Protein AF-A0A834INV8-F1 (afdb_monomer)

Secondary structure (DSSP, 8-state):
-EE--TTHHHHHHS-----HHHHHHHHHHHHHTTTS--S--SS---EEE---GGGS-SS-EEEEEEPPTTEEE-TTS-EEE--GGGS--S--EEEEEETTS-EEEEESSSPPP--TT--------PPPPPPGGG-

InterPro domains:
  IPR036322 WD40-repeat-containing domain superfamily [SSF50978] (55-111)

Sequence (135 aa):
VIWDIRNKLQKVEEKEVLTTAQQKYRNYMYSLMRWMKNIHDISIVRPTAISDLRYSHKEAITGITWMDPFYEFSKVGSITKVDEESGDKYSMQLITSSVDGSICIWDMKKKPVIDPGGYRPKRLKRLKKRPSALE

Organism: Rhynchophorus ferrugineus (NCBI:txid354439)

Nearest PDB structures (foldseek):
  4kl6-assembly2_C  TM=3.590E-01  e=9.114E+00  Nostoc punctiforme PCC 73102
  4qfq-assembly1_A  TM=2.991E-01  e=7.095E+00  Nostoc punctiforme PCC 73102
  8h2i-assembly1_bQ  TM=2.017E-01  e=5.523E+00  Paramecium bursaria Chlorella virus 1

pLDDT: mean 76.44, std 13.13, range [42.75, 95.75]

Structure (mmCIF, N/CA/C/O backbone):
data_AF-A0A834INV8-F1
#
_entry.id   AF-A0A834INV8-F1
#
loop_
_atom_site.group_PDB
_atom_site.id
_atom_site.type_symbol
_atom_site.label_atom_id
_atom_site.label_alt_id
_atom_site.label_comp_id
_atom_site.label_asym_id
_atom_site.label_entity_id
_atom_site.label_seq_id
_atom_site.pdbx_PDB_ins_code
_atom_site.Cartn_x
_atom_site.Cartn_y
_atom_site.Cartn_z
_atom_site.occupancy
_atom_site.B_iso_or_equiv
_atom_site.auth_seq_id
_atom_site.auth_comp_id
_atom_site.auth_asym_id
_atom_site.auth_atom_id
_atom_site.pdbx_PDB_model_num
ATOM 1 N N . VAL A 1 1 ? -6.291 -1.195 -0.671 1.00 76.44 1 VAL A N 1
ATOM 2 C CA . VAL A 1 1 ? -6.082 -0.345 0.531 1.00 76.44 1 VAL A CA 1
ATOM 3 C C . VAL A 1 1 ? -5.229 -1.125 1.510 1.00 76.44 1 VAL A C 1
ATOM 5 O O . VAL A 1 1 ? -5.510 -2.298 1.699 1.00 76.44 1 VAL A O 1
ATOM 8 N N . ILE A 1 2 ? -4.202 -0.507 2.092 1.00 79.31 2 ILE A N 1
ATOM 9 C CA . ILE A 1 2 ? -3.323 -1.139 3.084 1.00 79.31 2 ILE A CA 1
ATOM 10 C C . ILE A 1 2 ? -3.623 -0.538 4.456 1.00 79.31 2 ILE A C 1
ATOM 12 O O . ILE A 1 2 ? -3.809 0.676 4.588 1.00 79.31 2 ILE A O 1
ATOM 16 N N . TRP A 1 3 ? -3.669 -1.400 5.468 1.00 82.06 3 TRP A N 1
ATOM 17 C CA . TRP A 1 3 ? -3.861 -1.043 6.867 1.00 82.06 3 TRP A CA 1
ATOM 18 C C . TRP A 1 3 ? -2.635 -1.452 7.676 1.00 82.06 3 TRP A C 1
ATOM 20 O O . TRP A 1 3 ? -2.177 -2.586 7.576 1.00 82.06 3 TRP A O 1
ATOM 30 N N . ASP A 1 4 ? -2.118 -0.540 8.498 1.00 80.44 4 ASP A N 1
ATOM 31 C CA . ASP A 1 4 ? -1.101 -0.873 9.494 1.00 80.44 4 ASP A CA 1
ATOM 32 C C . ASP A 1 4 ? -1.787 -1.113 10.837 1.00 80.44 4 ASP A C 1
ATOM 34 O O . ASP A 1 4 ? -2.342 -0.197 11.452 1.00 80.44 4 ASP A O 1
ATOM 38 N N . ILE A 1 5 ? -1.765 -2.370 11.262 1.00 80.38 5 ILE A N 1
ATOM 39 C CA . ILE A 1 5 ? -2.343 -2.831 12.525 1.00 80.38 5 ILE A CA 1
ATOM 40 C C . ILE A 1 5 ? -1.300 -2.921 13.647 1.00 80.38 5 ILE A C 1
ATOM 42 O O . ILE A 1 5 ? -1.644 -3.268 14.782 1.00 80.38 5 ILE A O 1
ATOM 46 N N . ARG A 1 6 ? -0.029 -2.585 13.374 1.00 75.38 6 ARG A N 1
ATOM 47 C CA . ARG A 1 6 ? 1.031 -2.609 14.391 1.00 75.38 6 ARG A CA 1
ATOM 48 C C . ARG A 1 6 ? 0.666 -1.681 15.547 1.00 75.38 6 ARG A C 1
ATOM 50 O O . ARG A 1 6 ? 0.160 -0.576 15.348 1.00 75.38 6 ARG A O 1
ATOM 57 N N . ASN A 1 7 ? 0.892 -2.145 16.777 1.00 71.19 7 ASN A N 1
ATOM 58 C CA . ASN A 1 7 ? 0.553 -1.459 18.035 1.00 71.19 7 ASN A CA 1
ATOM 59 C C . ASN A 1 7 ? -0.946 -1.178 18.260 1.00 71.19 7 ASN A C 1
ATOM 61 O O . ASN A 1 7 ? -1.311 -0.619 19.295 1.00 71.19 7 ASN A O 1
ATOM 65 N N . LYS A 1 8 ? -1.819 -1.511 17.301 1.00 73.69 8 LYS A N 1
ATOM 66 C CA . LYS A 1 8 ? -3.274 -1.417 17.447 1.00 73.69 8 LYS A CA 1
ATOM 67 C C . LYS A 1 8 ? -3.837 -2.679 18.068 1.00 73.69 8 LYS A C 1
ATOM 69 O O . LYS A 1 8 ? -4.644 -2.562 18.978 1.00 73.69 8 LYS A O 1
ATOM 74 N N . LEU A 1 9 ? -3.334 -3.838 17.647 1.00 72.19 9 LEU A N 1
ATOM 75 C CA . LEU A 1 9 ? -3.714 -5.130 18.216 1.00 72.19 9 LEU A CA 1
ATOM 76 C C . LEU A 1 9 ? -3.459 -5.171 19.732 1.00 72.19 9 LEU A C 1
ATOM 78 O O . LEU A 1 9 ? -4.390 -5.330 20.512 1.00 72.19 9 LEU A O 1
ATOM 82 N N . GLN A 1 10 ? -2.225 -4.862 20.143 1.00 73.25 10 GLN A N 1
ATOM 83 C CA . GLN A 1 10 ? -1.816 -4.856 21.551 1.00 73.25 10 GLN A CA 1
ATOM 84 C C . GLN A 1 10 ? -2.681 -3.933 22.424 1.00 73.25 10 GLN A C 1
ATOM 86 O O . GLN A 1 10 ? -3.009 -4.274 2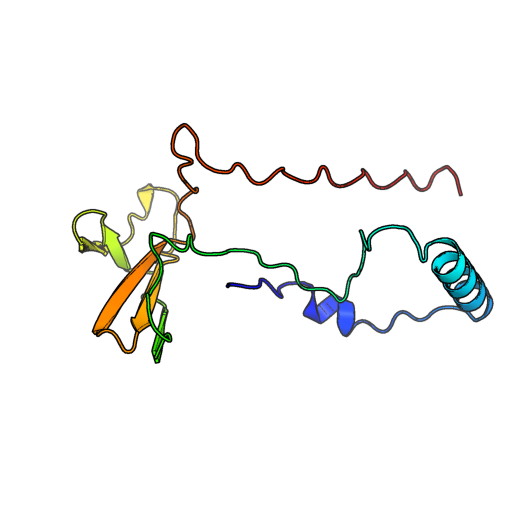3.551 1.00 73.25 10 GLN A O 1
ATOM 91 N N . LYS A 1 11 ? -3.098 -2.778 21.891 1.00 70.81 11 LYS A N 1
ATOM 92 C CA . LYS A 1 11 ? -3.947 -1.815 22.613 1.00 70.81 11 LYS A CA 1
ATOM 93 C C . LYS A 1 11 ? -5.409 -2.226 22.721 1.00 70.81 11 LYS A C 1
ATOM 95 O O . LYS A 1 11 ? -6.108 -1.695 23.571 1.00 70.81 11 LYS A O 1
ATOM 100 N N . VAL A 1 12 ? -5.891 -3.075 21.816 1.00 71.94 12 VAL A N 1
ATOM 101 C CA . VAL A 1 12 ? -7.250 -3.628 21.886 1.00 71.94 12 VAL A CA 1
ATOM 102 C C . VAL A 1 12 ? -7.290 -4.803 22.864 1.00 71.94 12 VAL A C 1
ATOM 104 O O . VAL A 1 12 ? -8.285 -4.983 23.557 1.00 71.94 12 VAL A O 1
ATOM 107 N N . GLU A 1 13 ? -6.212 -5.583 22.932 1.00 70.69 13 GLU A N 1
ATOM 108 C CA . GLU A 1 13 ? -6.100 -6.741 23.824 1.00 70.69 13 GLU A CA 1
ATOM 109 C C . GLU A 1 13 ? -5.794 -6.361 25.280 1.00 70.69 13 GLU A C 1
ATOM 111 O O . GLU A 1 13 ? -6.175 -7.088 26.201 1.00 70.69 13 GLU A O 1
ATOM 116 N N . GLU A 1 14 ? -5.140 -5.220 25.511 1.00 77.50 14 GLU A N 1
ATOM 117 C CA . GLU A 1 14 ? -4.882 -4.704 26.853 1.00 77.50 14 GLU A CA 1
ATOM 118 C C . GLU A 1 14 ? -6.20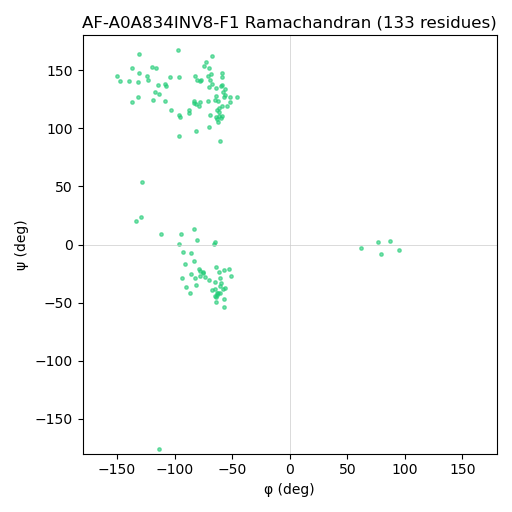5 -4.368 27.562 1.00 77.50 14 GLU A C 1
ATOM 120 O O . GLU A 1 14 ? -6.918 -3.425 27.211 1.00 77.50 14 GLU A O 1
ATOM 125 N N . LYS A 1 15 ? -6.557 -5.168 28.576 1.00 62.28 15 LYS A N 1
ATOM 126 C CA . LYS A 1 15 ? -7.752 -4.943 29.396 1.00 62.28 15 LYS A CA 1
ATOM 127 C C . LYS A 1 15 ? -7.542 -3.702 30.263 1.00 62.28 15 LYS A C 1
ATOM 129 O O . LYS A 1 15 ? -6.900 -3.776 31.307 1.00 62.28 15 LYS A O 1
ATOM 134 N N . GLU A 1 16 ? -8.116 -2.573 29.853 1.00 67.75 16 GLU A N 1
ATOM 135 C CA . GLU A 1 16 ? -8.197 -1.377 30.696 1.00 67.75 16 GLU A CA 1
ATOM 136 C C . GLU A 1 16 ? -9.038 -1.692 31.948 1.00 67.75 16 GLU A C 1
ATOM 138 O O . GLU A 1 16 ? -10.265 -1.803 31.883 1.00 67.75 16 GLU A O 1
ATOM 143 N N . VAL A 1 17 ? -8.386 -1.844 33.103 1.00 75.19 17 VAL A N 1
ATOM 144 C CA . VAL A 1 17 ? -9.074 -1.999 34.391 1.00 75.19 17 VAL A CA 1
ATOM 145 C C . VAL A 1 17 ? -9.465 -0.610 34.884 1.00 75.19 17 VAL A C 1
ATOM 147 O O . VAL A 1 17 ? -8.650 0.123 35.439 1.00 75.19 17 VAL A O 1
ATOM 150 N N . LEU A 1 18 ? -10.716 -0.225 34.635 1.00 71.38 18 LEU A N 1
ATOM 151 C CA . LEU A 1 18 ? -11.276 1.043 35.092 1.00 71.38 18 LEU A CA 1
ATOM 152 C C . LEU A 1 18 ? -12.060 0.853 36.394 1.00 71.38 18 LEU A C 1
ATOM 154 O O . LEU A 1 18 ? -12.764 -0.140 36.575 1.00 71.38 18 LEU A O 1
ATOM 158 N N . THR A 1 19 ? -12.002 1.844 37.279 1.00 83.75 19 THR A N 1
ATOM 159 C CA . THR A 1 19 ? -12.906 1.897 38.438 1.00 83.75 19 THR A CA 1
ATOM 160 C C . THR A 1 19 ? -14.333 2.258 38.010 1.00 83.75 19 THR A C 1
ATOM 162 O O . THR A 1 19 ? -14.554 2.911 36.985 1.00 83.75 19 THR A O 1
ATOM 165 N N . THR A 1 20 ? -15.328 1.892 38.823 1.00 82.19 20 THR A N 1
ATOM 166 C CA . THR A 1 20 ? -16.754 2.163 38.552 1.00 82.19 20 THR A CA 1
ATOM 167 C C . THR A 1 20 ? -17.052 3.656 38.374 1.00 82.19 20 THR A C 1
ATOM 169 O O . THR A 1 20 ? -17.823 4.039 37.490 1.00 82.19 20 THR A O 1
ATOM 172 N N . ALA A 1 21 ? -16.395 4.516 39.159 1.00 81.88 21 ALA A N 1
ATOM 173 C CA . ALA A 1 21 ? -16.498 5.967 39.032 1.00 81.88 21 ALA A CA 1
ATOM 174 C C . ALA A 1 21 ? -15.951 6.455 37.681 1.00 81.88 21 ALA A C 1
ATOM 176 O O . ALA A 1 21 ? -16.647 7.161 36.949 1.00 81.88 21 ALA A O 1
ATOM 177 N N . GLN A 1 22 ? -14.745 6.021 37.302 1.00 80.00 22 GLN A N 1
ATOM 178 C CA . GLN A 1 22 ? -14.132 6.381 36.019 1.00 80.00 22 GLN A CA 1
ATOM 179 C C . GLN A 1 22 ? -14.981 5.914 34.829 1.00 80.00 22 GLN A C 1
ATOM 181 O O . GLN A 1 22 ? -15.101 6.632 33.837 1.00 80.00 22 GLN A O 1
ATOM 186 N N . GLN A 1 23 ? -15.632 4.753 34.934 1.00 80.62 23 GLN A N 1
ATOM 187 C CA . GLN A 1 23 ? -16.480 4.218 33.867 1.00 80.62 23 GLN A CA 1
ATOM 188 C C . GLN A 1 23 ? -17.738 5.074 33.668 1.00 80.62 23 GLN A C 1
ATOM 190 O O . GLN A 1 23 ? -18.116 5.379 32.534 1.00 80.62 23 GLN A O 1
ATOM 195 N N . LYS A 1 24 ? -18.334 5.557 34.766 1.00 84.06 24 LYS A N 1
ATOM 196 C CA . LYS A 1 24 ? -19.474 6.484 34.736 1.00 84.06 24 LYS A CA 1
ATOM 197 C C . LYS A 1 24 ? -19.099 7.835 34.116 1.00 84.06 24 LYS A C 1
ATOM 199 O O . LYS A 1 24 ? -19.827 8.327 33.254 1.00 84.06 24 LYS A O 1
ATOM 204 N N . TYR A 1 25 ? -17.944 8.395 34.485 1.00 80.50 25 TYR A N 1
ATOM 205 C CA . TYR A 1 25 ? -17.424 9.629 33.880 1.00 80.50 25 TYR A CA 1
ATOM 206 C C . TYR A 1 25 ? -17.147 9.472 32.384 1.00 80.50 25 TYR A C 1
ATOM 208 O O . TYR A 1 25 ? -17.502 10.348 31.596 1.00 80.50 25 TYR A O 1
ATOM 216 N N . ARG A 1 26 ? -16.570 8.339 31.973 1.00 78.12 26 ARG A N 1
ATOM 217 C CA . ARG A 1 26 ? -16.281 8.050 30.566 1.00 78.12 26 ARG A CA 1
ATOM 218 C C . ARG A 1 26 ? -17.560 7.964 29.730 1.00 78.12 26 ARG A C 1
ATOM 220 O O . ARG A 1 26 ? -17.630 8.561 28.659 1.00 78.12 26 ARG A O 1
ATOM 227 N N . ASN A 1 27 ? -18.593 7.297 30.242 1.00 78.56 27 ASN A N 1
ATOM 228 C CA . ASN A 1 27 ? -19.896 7.210 29.578 1.00 78.56 27 ASN A CA 1
ATOM 229 C C . ASN A 1 27 ? -20.565 8.585 29.439 1.00 78.56 27 ASN A C 1
ATOM 231 O O . ASN A 1 27 ? -21.098 8.907 28.377 1.00 78.56 27 ASN A O 1
ATOM 235 N N . TYR A 1 28 ? -20.491 9.417 30.481 1.00 82.44 28 TYR A N 1
ATOM 236 C CA . TYR A 1 28 ? -21.006 10.786 30.439 1.00 82.44 28 TYR A CA 1
ATOM 237 C C . TYR A 1 28 ? -20.254 11.646 29.411 1.00 82.44 28 TYR A C 1
ATOM 239 O O . TYR A 1 28 ? -20.872 12.300 28.573 1.00 82.44 28 TYR A O 1
ATOM 247 N N . MET A 1 29 ? -18.921 11.558 29.395 1.00 75.12 29 MET A N 1
ATOM 248 C CA . MET A 1 29 ? -18.065 12.197 28.390 1.00 75.12 29 MET A CA 1
ATOM 249 C C . MET A 1 29 ? -18.423 11.765 26.962 1.00 75.12 29 MET A C 1
ATOM 251 O O . MET A 1 29 ? -18.586 12.619 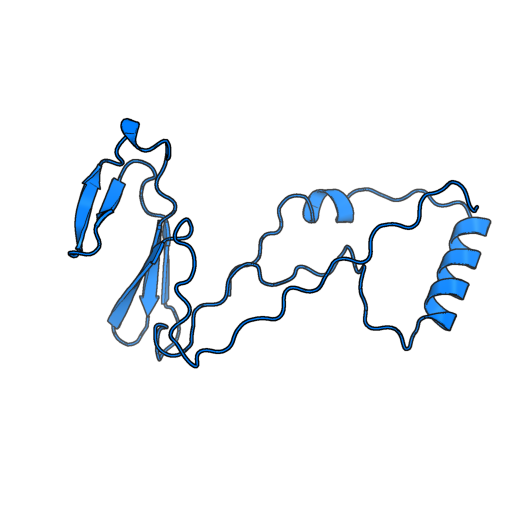26.092 1.00 75.12 29 MET A O 1
ATOM 255 N N . TYR A 1 30 ? -18.609 10.466 26.707 1.00 72.12 30 TYR A N 1
ATOM 256 C CA . TYR A 1 30 ? -19.018 9.977 25.385 1.00 72.12 30 TYR A CA 1
ATOM 257 C C . TYR A 1 30 ? -20.414 10.457 24.978 1.00 72.12 30 TYR A C 1
ATOM 259 O O . TYR A 1 30 ? -20.620 10.808 23.816 1.00 72.12 30 TYR A O 1
ATOM 267 N N . SER A 1 31 ? -21.357 10.519 25.921 1.00 78.94 31 SER A N 1
ATOM 268 C CA . SER A 1 31 ? -22.699 11.055 25.671 1.00 78.94 31 SER A CA 1
ATOM 269 C C . SER A 1 31 ? -22.648 12.522 25.239 1.00 78.94 31 SER A C 1
ATOM 271 O O . SER A 1 31 ? -23.337 12.909 24.297 1.00 78.94 31 SER A O 1
ATOM 273 N N . LEU A 1 32 ? -21.800 13.327 25.886 1.00 79.69 32 LEU A N 1
ATOM 274 C CA . LEU A 1 32 ? -21.617 14.746 25.565 1.00 79.69 32 LEU A CA 1
ATOM 275 C C . LEU A 1 32 ? -20.828 14.977 24.266 1.00 79.69 32 LEU A C 1
ATOM 277 O O . LEU A 1 32 ? -21.033 15.981 23.591 1.00 79.69 32 LEU A O 1
ATOM 281 N N . MET A 1 33 ? -19.943 14.050 23.886 1.00 68.81 33 MET A N 1
ATOM 282 C CA . MET A 1 33 ? -19.104 14.154 22.685 1.00 68.81 33 MET A CA 1
ATOM 283 C C . MET A 1 33 ? -19.687 13.468 21.441 1.00 68.81 33 MET A C 1
ATOM 285 O O . MET A 1 33 ? -18.997 13.400 20.424 1.00 68.81 33 MET A O 1
ATOM 289 N N . ARG A 1 34 ? -20.946 13.001 21.463 1.00 60.47 34 ARG A N 1
ATOM 290 C CA . ARG A 1 34 ? -21.593 12.292 20.333 1.00 60.47 34 ARG A CA 1
ATOM 291 C C . ARG A 1 34 ? -21.502 13.026 18.984 1.00 60.47 34 ARG A C 1
ATOM 293 O O . ARG A 1 34 ? -21.517 12.376 17.945 1.00 60.47 34 ARG A O 1
ATOM 300 N N . TRP A 1 35 ? -21.392 14.358 18.995 1.00 57.41 35 TRP A N 1
ATOM 301 C CA . TRP A 1 35 ? -21.272 15.190 17.789 1.00 57.41 35 TRP A CA 1
ATOM 302 C C . TRP A 1 35 ? -19.822 15.449 17.332 1.00 57.41 35 TRP A C 1
ATOM 304 O O . TRP A 1 35 ? -19.585 15.829 16.185 1.00 57.41 35 TRP A O 1
ATOM 314 N N . MET A 1 36 ? -18.818 15.224 18.186 1.00 55.78 36 MET A N 1
ATOM 315 C CA . MET A 1 36 ? -17.418 15.3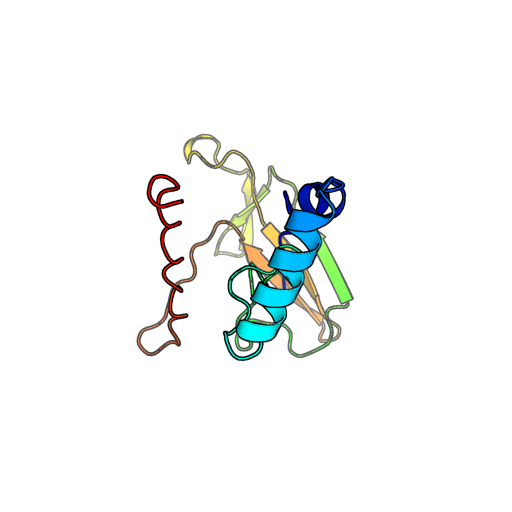94 17.797 1.00 55.78 36 MET A CA 1
ATOM 316 C C . MET A 1 36 ? -16.953 14.197 16.969 1.00 55.78 36 MET A C 1
ATOM 318 O O . MET A 1 36 ? -16.970 13.053 17.419 1.00 55.78 36 MET A O 1
ATOM 322 N N . LYS A 1 37 ? -16.483 14.477 15.746 1.00 56.31 37 LYS A N 1
ATOM 323 C CA . LYS A 1 37 ? -15.837 13.493 14.868 1.00 56.31 37 LYS A CA 1
ATOM 324 C C . LYS A 1 37 ? -14.816 12.693 15.674 1.00 56.31 37 LYS A C 1
ATOM 326 O O . LYS A 1 37 ? -13.946 13.278 16.314 1.00 56.31 37 LYS A O 1
ATOM 331 N N . ASN A 1 38 ? -14.933 11.369 15.615 1.00 55.16 38 ASN A N 1
ATOM 332 C CA . ASN A 1 38 ? -14.184 10.425 16.433 1.00 55.16 38 ASN A CA 1
ATOM 333 C C . ASN A 1 38 ? -12.664 10.566 16.175 1.00 55.16 38 ASN A C 1
ATOM 335 O O . ASN A 1 38 ? -12.084 9.987 15.252 1.00 55.16 38 ASN A O 1
ATOM 339 N N . ILE A 1 39 ? -12.015 11.451 16.937 1.00 53.28 39 ILE A N 1
ATOM 340 C CA . ILE A 1 39 ? -10.597 11.801 16.772 1.00 53.28 39 ILE A CA 1
ATOM 341 C C . ILE A 1 39 ? -9.681 10.737 17.374 1.00 53.28 39 ILE A C 1
ATOM 343 O O . ILE A 1 39 ? -8.518 10.647 16.966 1.00 53.28 39 ILE A O 1
ATOM 347 N N . HIS A 1 40 ? -10.201 9.929 18.302 1.00 54.56 40 HIS A N 1
ATOM 348 C CA . HIS A 1 40 ? -9.402 9.084 19.182 1.00 54.56 40 HIS A CA 1
ATOM 349 C C . HIS A 1 40 ? -9.884 7.643 19.314 1.00 54.56 40 HIS A C 1
ATOM 351 O O . HIS A 1 40 ? -9.482 6.977 20.261 1.00 54.56 40 HIS A O 1
ATOM 357 N N . ASP A 1 41 ? -10.675 7.136 18.369 1.00 62.81 41 ASP A N 1
ATOM 358 C CA . ASP A 1 41 ? -11.042 5.728 18.417 1.00 62.81 41 ASP A CA 1
ATOM 359 C C . ASP A 1 41 ? -9.795 4.846 18.261 1.00 62.81 41 ASP A C 1
ATOM 361 O O . ASP A 1 41 ? -9.140 4.804 17.211 1.00 62.81 41 ASP A O 1
ATOM 365 N N . ILE A 1 42 ? -9.407 4.213 19.364 1.00 61.94 42 ILE A N 1
ATOM 366 C CA . ILE A 1 42 ? -8.203 3.392 19.448 1.00 61.94 42 ILE A CA 1
ATOM 367 C C . ILE A 1 42 ? -8.416 2.119 18.623 1.00 61.94 42 ILE A C 1
ATOM 369 O O . ILE A 1 42 ? -7.457 1.669 17.990 1.00 61.94 42 ILE A O 1
ATOM 373 N N . SER A 1 43 ? -9.669 1.655 18.540 1.00 65.12 43 SER A N 1
ATOM 374 C CA . SER A 1 43 ? -10.109 0.469 17.801 1.00 65.12 43 SER A CA 1
ATOM 375 C C . SER A 1 43 ? -10.162 0.673 16.283 1.00 65.12 43 SER A C 1
ATOM 377 O O . SER A 1 43 ? -9.997 -0.280 15.526 1.00 65.12 43 SER A O 1
ATOM 379 N N . ILE A 1 44 ? -10.320 1.916 15.807 1.00 70.81 44 ILE A N 1
ATOM 380 C CA . ILE A 1 44 ? -10.396 2.186 14.367 1.00 70.81 44 ILE A CA 1
ATOM 381 C C . ILE A 1 44 ? -8.992 2.165 13.754 1.00 70.81 44 ILE A C 1
ATOM 383 O O . ILE A 1 44 ? -8.123 2.994 14.062 1.00 70.81 44 ILE A O 1
ATOM 387 N N . VAL A 1 45 ? -8.795 1.240 12.816 1.00 72.69 45 VAL A N 1
ATOM 388 C CA . VAL A 1 45 ? -7.605 1.167 11.967 1.00 72.69 45 VAL A CA 1
ATOM 389 C C . VAL A 1 45 ? -7.827 2.050 10.744 1.00 72.69 45 VAL A C 1
ATOM 391 O O . VAL A 1 45 ? -8.725 1.822 9.936 1.00 72.69 45 VAL A O 1
ATOM 394 N N . ARG A 1 46 ? -7.023 3.110 10.615 1.00 70.88 46 ARG A N 1
ATOM 395 C CA . ARG A 1 46 ? -7.077 3.994 9.444 1.00 70.88 46 ARG A CA 1
ATOM 396 C C . ARG A 1 46 ? -6.259 3.388 8.297 1.00 70.88 46 ARG A C 1
ATOM 398 O O . ARG A 1 46 ? -5.216 2.793 8.569 1.00 70.88 46 ARG A O 1
ATOM 405 N N . PRO A 1 47 ? -6.682 3.566 7.032 1.00 75.06 47 PRO A N 1
ATOM 406 C CA . PRO A 1 47 ? -5.856 3.221 5.876 1.00 75.06 47 PRO A CA 1
ATOM 407 C C . PRO A 1 47 ? -4.516 3.946 5.956 1.00 75.06 47 PRO A C 1
ATOM 409 O O . PRO A 1 47 ? -4.473 5.160 6.165 1.00 75.06 47 PRO A O 1
ATOM 412 N N . THR A 1 48 ? -3.429 3.192 5.824 1.00 75.94 48 THR A N 1
ATOM 413 C CA . THR A 1 48 ? -2.066 3.729 5.796 1.00 75.94 48 THR A CA 1
ATOM 414 C C . THR A 1 48 ? -1.620 4.064 4.389 1.00 75.94 48 THR A C 1
ATOM 416 O O . THR A 1 48 ? -0.972 5.090 4.200 1.00 75.94 48 THR A O 1
ATOM 419 N N . ALA A 1 49 ? -2.024 3.260 3.407 1.00 76.31 49 ALA A N 1
ATOM 420 C CA . ALA A 1 49 ? -1.787 3.544 2.000 1.00 76.31 49 ALA A CA 1
ATOM 421 C C . ALA A 1 49 ? -3.011 3.194 1.148 1.00 76.31 49 ALA A C 1
ATOM 423 O O . ALA A 1 49 ? -3.701 2.193 1.365 1.00 76.31 49 ALA A O 1
ATOM 424 N N . ILE A 1 50 ? -3.280 4.048 0.165 1.00 81.62 50 ILE A N 1
ATOM 425 C CA . ILE A 1 50 ? -4.311 3.861 -0.853 1.00 81.62 50 ILE A CA 1
ATOM 426 C C . ILE A 1 50 ? -3.636 4.152 -2.189 1.00 81.62 50 ILE A C 1
ATOM 428 O O . ILE A 1 50 ? -2.999 5.194 -2.336 1.00 81.62 50 ILE A O 1
ATOM 432 N N . SER A 1 51 ? -3.745 3.218 -3.128 1.00 81.19 51 SER A N 1
ATOM 433 C CA . SER A 1 51 ? -3.308 3.421 -4.505 1.00 81.19 51 SER A CA 1
ATOM 434 C C . SER A 1 51 ? -4.225 4.424 -5.196 1.00 81.19 51 SER A C 1
ATOM 436 O O . SER A 1 51 ? -5.440 4.396 -4.995 1.00 81.19 51 SER A O 1
ATOM 438 N N . ASP A 1 52 ? -3.655 5.294 -6.024 1.00 82.44 52 ASP A N 1
ATOM 439 C CA . ASP A 1 52 ? -4.463 6.159 -6.879 1.00 82.44 52 ASP A CA 1
ATOM 440 C C . ASP A 1 52 ? -5.180 5.308 -7.936 1.00 82.44 52 ASP A C 1
ATOM 442 O O . ASP A 1 52 ? -4.586 4.391 -8.506 1.00 82.44 52 ASP A O 1
ATOM 446 N N . LEU A 1 53 ? -6.449 5.613 -8.205 1.00 83.44 53 LEU A N 1
ATOM 447 C CA . LEU A 1 53 ? -7.292 4.838 -9.119 1.00 83.44 53 LEU A CA 1
ATOM 448 C C . LEU A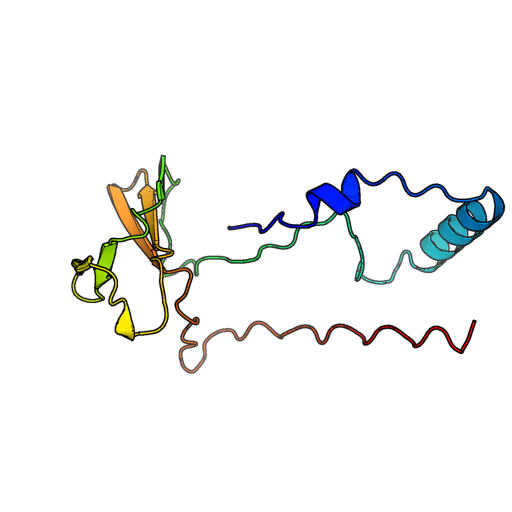 1 53 ? -6.713 4.816 -10.541 1.00 83.44 53 LEU A C 1
ATOM 450 O O . LEU A 1 53 ? -6.887 3.845 -11.264 1.00 83.44 53 LEU A O 1
ATOM 454 N N . ARG A 1 54 ? -5.980 5.869 -10.922 1.00 85.50 54 ARG A N 1
ATOM 455 C CA . ARG A 1 54 ? -5.327 5.994 -12.237 1.00 85.50 54 ARG A CA 1
ATOM 456 C C . ARG A 1 54 ? -4.231 4.959 -12.475 1.00 85.50 54 ARG A C 1
ATOM 458 O O . ARG A 1 54 ? -4.014 4.564 -13.613 1.00 85.50 54 ARG A O 1
ATOM 465 N N . TYR A 1 55 ? -3.540 4.563 -11.409 1.00 84.81 55 TYR A N 1
ATOM 466 C CA . TYR A 1 55 ? -2.392 3.655 -11.454 1.00 84.81 55 TYR A CA 1
ATOM 467 C C . TYR A 1 55 ? -2.709 2.297 -10.812 1.00 84.81 55 TYR A C 1
ATOM 469 O O . TYR A 1 55 ? -1.802 1.506 -10.570 1.00 84.81 55 TYR A O 1
ATOM 477 N N . SER A 1 56 ? -3.978 2.045 -10.482 1.00 87.94 56 SER A N 1
ATOM 478 C CA . SER A 1 56 ? -4.438 0.795 -9.880 1.00 87.94 56 SER A CA 1
ATOM 479 C C . SER A 1 56 ? -5.006 -0.150 -10.935 1.00 87.94 56 SER A C 1
ATOM 481 O O . SER A 1 56 ? -5.265 0.245 -12.073 1.00 87.94 56 SER A O 1
ATOM 483 N N . HIS A 1 57 ? -5.207 -1.402 -10.536 1.00 90.94 57 HIS A N 1
ATOM 484 C CA . HIS A 1 57 ? -5.895 -2.392 -11.353 1.00 90.94 57 HIS A CA 1
ATOM 485 C C . HIS A 1 57 ? -7.312 -1.923 -11.692 1.00 90.94 57 HIS A C 1
ATOM 487 O O . HIS A 1 57 ? -7.972 -1.275 -10.873 1.00 90.94 57 HIS A O 1
ATOM 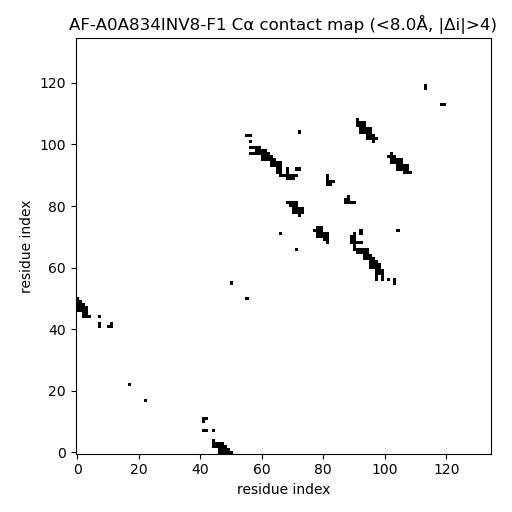493 N N . LYS A 1 58 ? -7.778 -2.249 -12.903 1.00 91.25 58 LYS A N 1
ATOM 494 C CA . LYS A 1 58 ? -9.150 -1.932 -13.327 1.00 91.25 58 LYS A CA 1
ATOM 495 C C . LYS A 1 58 ? -10.146 -2.967 -12.821 1.00 91.25 58 LYS A C 1
ATOM 497 O O . LYS A 1 58 ? -11.305 -2.634 -12.587 1.00 91.25 58 LYS A O 1
ATOM 502 N N . GLU A 1 59 ? -9.681 -4.198 -12.649 1.00 92.81 59 GLU A N 1
ATOM 503 C CA . GLU A 1 59 ? -10.476 -5.324 -12.177 1.00 92.81 59 GLU A CA 1
ATOM 504 C C . GLU A 1 59 ? -10.027 -5.816 -10.793 1.00 92.81 59 GLU A C 1
ATOM 506 O O . GLU A 1 59 ? -9.189 -5.212 -10.117 1.00 92.81 59 GLU A O 1
ATOM 511 N N . ALA A 1 60 ? -10.659 -6.895 -10.327 1.00 91.88 60 ALA A N 1
ATOM 512 C CA . ALA A 1 60 ? -10.374 -7.481 -9.030 1.00 91.88 60 ALA A CA 1
ATOM 513 C C . ALA A 1 60 ? -8.936 -8.018 -8.963 1.00 91.88 60 ALA A C 1
ATOM 515 O O . ALA A 1 60 ? -8.468 -8.725 -9.855 1.00 91.88 60 ALA A O 1
ATOM 516 N N . ILE A 1 61 ? -8.258 -7.719 -7.854 1.00 93.25 61 ILE A N 1
ATOM 517 C CA . ILE A 1 61 ? -6.922 -8.241 -7.561 1.00 93.25 61 ILE A CA 1
ATOM 518 C C . ILE A 1 61 ? -7.046 -9.734 -7.245 1.00 93.25 61 ILE A C 1
ATOM 520 O O . ILE A 1 61 ? -7.776 -10.120 -6.333 1.00 93.25 61 ILE A O 1
ATOM 524 N N . THR A 1 62 ? -6.324 -10.561 -7.992 1.00 95.50 62 THR A N 1
ATOM 525 C CA . THR A 1 62 ? -6.308 -12.025 -7.865 1.00 95.50 62 THR A CA 1
ATOM 526 C C . THR A 1 62 ? -5.192 -12.521 -6.960 1.00 95.50 62 THR A C 1
ATOM 528 O O . THR A 1 62 ? -5.335 -13.560 -6.323 1.00 95.50 62 THR A O 1
ATOM 531 N N . GLY A 1 63 ? -4.084 -11.785 -6.887 1.00 93.06 63 GLY A N 1
ATOM 532 C CA . GLY A 1 63 ? -2.889 -12.212 -6.174 1.00 93.06 63 GLY A CA 1
ATOM 533 C C . GLY A 1 63 ? -2.109 -11.035 -5.620 1.00 93.06 63 GLY A C 1
ATOM 534 O O . GLY A 1 63 ? -2.058 -9.959 -6.218 1.00 93.06 63 GLY A O 1
ATOM 535 N N . ILE A 1 64 ? -1.511 -11.247 -4.450 1.00 94.06 64 ILE A N 1
ATOM 536 C CA . ILE A 1 64 ? -0.623 -10.294 -3.791 1.00 94.06 64 ILE A CA 1
ATOM 537 C C . ILE A 1 64 ? 0.561 -11.085 -3.248 1.00 94.06 64 ILE A C 1
ATOM 539 O O . ILE A 1 64 ? 0.376 -12.002 -2.447 1.00 94.06 64 ILE A O 1
ATOM 543 N N . THR A 1 65 ? 1.769 -10.726 -3.664 1.00 93.81 65 THR A N 1
ATOM 544 C CA . THR A 1 65 ? 3.008 -11.353 -3.201 1.00 93.81 65 THR A CA 1
ATOM 545 C C . THR A 1 65 ? 4.024 -10.290 -2.811 1.00 93.81 65 THR A C 1
ATOM 547 O O . THR A 1 65 ? 4.145 -9.244 -3.446 1.00 93.81 65 THR A O 1
ATOM 550 N N . TRP A 1 66 ? 4.751 -10.536 -1.724 1.00 91.38 66 TRP A N 1
ATOM 551 C CA . TRP A 1 66 ? 5.879 -9.691 -1.344 1.00 91.38 66 TRP A CA 1
ATOM 552 C C . TRP A 1 66 ? 7.105 -10.072 -2.163 1.00 91.38 66 TRP A C 1
ATOM 554 O O . TRP A 1 66 ? 7.333 -11.256 -2.416 1.00 91.38 66 TRP A O 1
ATOM 564 N N . MET A 1 67 ? 7.889 -9.071 -2.556 1.00 91.19 67 MET A N 1
ATOM 565 C CA . MET A 1 67 ? 9.209 -9.318 -3.120 1.00 91.19 67 MET A CA 1
ATOM 566 C C . MET A 1 67 ? 10.193 -9.724 -2.032 1.00 91.19 67 MET A C 1
ATOM 568 O O . MET A 1 67 ? 10.038 -9.361 -0.864 1.00 91.19 67 MET A O 1
ATOM 572 N N . ASP A 1 68 ? 11.210 -10.479 -2.440 1.00 90.19 68 ASP A N 1
ATOM 573 C CA . ASP A 1 68 ? 12.336 -10.807 -1.576 1.00 90.19 68 ASP A CA 1
ATOM 574 C C . ASP A 1 68 ? 13.000 -9.504 -1.080 1.00 90.19 68 ASP A C 1
ATOM 576 O O . ASP A 1 68 ? 13.361 -8.664 -1.911 1.00 90.19 68 ASP A O 1
ATOM 580 N N . PRO A 1 69 ? 13.185 -9.330 0.243 1.00 88.12 69 PRO A N 1
ATOM 581 C CA . PRO A 1 69 ? 13.830 -8.161 0.834 1.00 88.12 69 PRO A CA 1
ATOM 582 C C . PRO A 1 69 ? 15.208 -7.804 0.263 1.00 88.12 69 PRO A C 1
ATOM 584 O O . PRO A 1 69 ? 15.647 -6.673 0.448 1.00 88.12 69 PRO A O 1
ATOM 587 N N . PHE A 1 70 ? 15.918 -8.730 -0.384 1.00 89.44 70 PHE A N 1
ATOM 588 C CA . PHE A 1 70 ? 17.252 -8.473 -0.944 1.00 89.44 70 PHE A CA 1
ATOM 589 C C . PHE A 1 70 ? 17.244 -8.032 -2.410 1.00 89.44 70 PHE A C 1
ATOM 591 O O . PHE A 1 70 ? 18.290 -7.658 -2.945 1.00 89.44 70 PHE A O 1
ATOM 598 N N . TYR A 1 71 ? 16.079 -8.057 -3.056 1.00 88.81 71 TYR A N 1
ATOM 599 C CA . TYR A 1 71 ? 15.916 -7.690 -4.456 1.00 88.81 71 TYR A CA 1
ATOM 600 C C . TYR A 1 71 ? 14.873 -6.590 -4.612 1.00 88.81 71 TYR A C 1
ATOM 602 O O . TYR A 1 71 ? 13.863 -6.547 -3.911 1.00 88.81 71 TYR A O 1
ATOM 610 N N . GLU A 1 72 ? 15.099 -5.709 -5.575 1.00 89.94 72 GLU A N 1
ATOM 611 C CA . GLU A 1 72 ? 14.164 -4.655 -5.932 1.00 89.94 72 GLU A CA 1
ATOM 612 C C . GLU A 1 72 ? 14.038 -4.508 -7.446 1.00 89.94 72 GLU A C 1
ATOM 614 O O . GLU A 1 72 ? 14.957 -4.794 -8.212 1.00 89.94 72 GLU A O 1
ATOM 619 N N . PHE A 1 73 ? 12.873 -4.049 -7.886 1.00 89.75 73 PHE A N 1
ATOM 620 C CA . PHE A 1 73 ? 12.663 -3.583 -9.243 1.00 89.75 73 PHE A CA 1
ATOM 621 C C . PHE A 1 73 ? 13.110 -2.134 -9.369 1.00 89.75 73 PHE A C 1
ATOM 623 O O . PHE A 1 73 ? 12.589 -1.236 -8.699 1.00 89.75 73 PHE A O 1
ATOM 630 N N . SER A 1 74 ? 14.026 -1.907 -10.304 1.00 86.25 74 SER A N 1
ATOM 631 C CA . SER A 1 74 ? 14.365 -0.573 -10.774 1.00 86.25 74 SER A CA 1
ATOM 632 C C . SER A 1 74 ? 13.195 0.043 -11.547 1.00 86.25 74 SER A C 1
ATOM 634 O O . SER A 1 74 ? 12.320 -0.652 -12.067 1.00 86.25 74 SER A O 1
ATOM 636 N N . LYS A 1 75 ? 13.207 1.371 -11.713 1.00 81.00 75 LYS A N 1
ATOM 637 C CA . LYS A 1 75 ? 12.217 2.103 -12.530 1.00 81.00 75 LYS A CA 1
ATOM 638 C C . LYS A 1 75 ? 12.163 1.623 -13.986 1.00 81.00 75 LYS A C 1
ATOM 640 O O . LYS A 1 75 ? 11.164 1.856 -14.655 1.00 81.00 75 LYS A O 1
ATOM 645 N N . VAL A 1 76 ? 13.236 0.992 -14.462 1.00 85.19 76 VAL A N 1
ATOM 646 C CA . VAL A 1 76 ? 13.358 0.436 -15.820 1.00 85.19 76 VAL A CA 1
ATOM 647 C C . VAL A 1 76 ? 12.774 -0.986 -15.910 1.00 85.19 76 VAL A C 1
ATOM 649 O O . VAL A 1 76 ? 12.641 -1.530 -16.998 1.00 85.19 76 VAL A O 1
ATOM 652 N N . GLY A 1 77 ? 12.387 -1.594 -14.783 1.00 83.56 77 GLY A N 1
ATOM 653 C CA . GLY A 1 77 ? 11.845 -2.955 -14.726 1.00 83.56 77 GLY A CA 1
ATOM 654 C C . GLY A 1 77 ? 12.903 -4.055 -14.594 1.00 83.56 77 GLY A C 1
ATOM 655 O O . GLY A 1 77 ? 12.553 -5.231 -14.568 1.00 83.56 77 GLY A O 1
ATOM 656 N N . SER A 1 78 ? 14.187 -3.705 -14.478 1.00 88.12 78 SER A N 1
ATOM 657 C CA . SER A 1 78 ? 15.251 -4.660 -14.159 1.00 88.12 78 SER A CA 1
ATOM 658 C C . SER A 1 78 ? 15.255 -4.999 -12.669 1.00 88.12 78 SER A C 1
ATOM 660 O O . SER A 1 78 ? 15.087 -4.108 -11.835 1.00 88.12 78 SER A O 1
ATOM 662 N N . ILE A 1 79 ? 15.506 -6.266 -12.342 1.00 90.06 79 ILE A N 1
ATOM 663 C CA . ILE A 1 79 ? 15.700 -6.715 -10.961 1.00 90.06 79 ILE A CA 1
ATOM 664 C C . ILE A 1 79 ? 17.153 -6.446 -10.570 1.00 90.06 79 ILE A C 1
ATOM 666 O O . ILE A 1 79 ? 18.075 -6.945 -11.217 1.00 90.06 79 ILE A O 1
ATOM 670 N N . THR A 1 80 ? 17.353 -5.664 -9.519 1.00 87.81 80 THR A N 1
ATOM 671 C CA . THR A 1 80 ? 18.661 -5.357 -8.935 1.00 87.81 80 THR A CA 1
ATOM 672 C C . THR A 1 80 ? 18.705 -5.836 -7.490 1.00 87.81 80 THR A C 1
ATOM 674 O O . THR A 1 80 ? 17.673 -5.964 -6.829 1.00 87.81 80 THR A O 1
ATOM 677 N N . LYS A 1 81 ? 19.903 -6.157 -6.997 1.00 86.25 81 LYS A N 1
ATOM 678 C CA . LYS A 1 81 ? 20.096 -6.366 -5.559 1.00 86.25 81 LYS A CA 1
ATOM 679 C C . LYS A 1 81 ? 19.996 -5.017 -4.858 1.00 86.25 81 LYS A C 1
ATOM 681 O O . LYS A 1 81 ? 20.387 -4.008 -5.435 1.00 86.25 81 LYS A O 1
ATOM 686 N N . VAL A 1 82 ? 19.448 -5.017 -3.650 1.00 82.06 82 VAL A N 1
ATOM 687 C CA . VAL A 1 82 ? 19.323 -3.799 -2.846 1.00 82.06 82 VAL A CA 1
ATOM 688 C C . VAL A 1 82 ? 20.719 -3.299 -2.483 1.00 82.06 82 VAL A C 1
ATOM 690 O O . VAL A 1 82 ? 21.513 -4.045 -1.909 1.00 82.06 82 VAL A O 1
ATOM 693 N N . ASP A 1 83 ? 21.007 -2.043 -2.820 1.00 75.00 83 ASP A N 1
ATOM 694 C CA . ASP A 1 83 ? 22.288 -1.413 -2.511 1.00 75.00 83 ASP A CA 1
ATOM 695 C C . ASP A 1 83 ? 22.420 -1.193 -0.997 1.00 75.00 83 ASP A C 1
ATOM 697 O O . ASP A 1 83 ? 21.746 -0.341 -0.410 1.00 75.00 83 ASP A O 1
ATOM 701 N N . GLU A 1 84 ? 23.335 -1.930 -0.362 1.00 66.38 84 GLU A N 1
ATOM 702 C CA . GLU A 1 84 ? 23.615 -1.817 1.077 1.00 66.38 84 GLU A CA 1
ATOM 703 C C . GLU A 1 84 ? 24.114 -0.412 1.473 1.00 66.38 84 GLU A C 1
ATOM 705 O O . GLU A 1 84 ? 23.938 0.020 2.615 1.00 66.38 84 GLU A O 1
ATOM 710 N N . GLU A 1 85 ? 24.684 0.334 0.522 1.00 63.66 85 GLU A N 1
ATOM 711 C CA . GLU A 1 85 ? 25.277 1.659 0.733 1.00 63.66 85 GLU A CA 1
ATOM 712 C C . GLU A 1 85 ? 24.241 2.792 0.836 1.00 63.66 85 GLU A C 1
ATOM 714 O O . GLU A 1 85 ? 24.503 3.821 1.459 1.00 63.66 85 GLU A O 1
ATOM 719 N N . SER A 1 86 ? 23.034 2.603 0.291 1.00 62.06 86 SER A N 1
ATOM 720 C CA . SER A 1 86 ? 21.993 3.647 0.235 1.00 62.06 86 SER A CA 1
ATOM 721 C C . SER A 1 86 ? 21.209 3.813 1.549 1.00 62.06 86 SER A C 1
ATOM 723 O O . SER A 1 86 ? 20.266 4.602 1.630 1.00 62.06 86 SER A O 1
ATOM 725 N N . GLY A 1 87 ? 21.589 3.080 2.603 1.00 60.69 87 GLY A N 1
ATOM 726 C CA . GLY A 1 87 ? 20.969 3.126 3.934 1.00 60.69 87 GLY A CA 1
ATOM 727 C C . GLY A 1 87 ? 19.662 2.334 4.061 1.00 60.69 87 GLY A C 1
ATOM 728 O O . GLY A 1 87 ? 19.165 2.134 5.172 1.00 60.69 87 GLY A O 1
ATOM 729 N N . ASP A 1 88 ? 19.121 1.830 2.952 1.00 65.94 88 ASP A N 1
ATOM 730 C CA . ASP A 1 88 ? 17.920 1.006 2.917 1.00 65.94 88 ASP A CA 1
ATOM 731 C C . ASP A 1 88 ? 18.288 -0.482 2.896 1.00 65.94 88 ASP A C 1
ATOM 733 O O . ASP A 1 88 ? 18.474 -1.083 1.852 1.00 65.94 88 ASP A O 1
ATOM 737 N N . LYS A 1 89 ? 18.343 -1.104 4.078 1.00 70.50 89 LYS A N 1
ATOM 738 C CA . LYS A 1 89 ? 18.807 -2.497 4.246 1.00 70.50 89 LYS A CA 1
ATOM 739 C C . LYS A 1 89 ? 17.942 -3.571 3.555 1.00 70.50 89 LYS A C 1
ATOM 741 O O . LYS A 1 89 ? 18.396 -4.694 3.384 1.00 70.50 89 LYS A O 1
ATOM 746 N N . TYR A 1 90 ? 16.693 -3.252 3.215 1.00 83.12 90 TYR A N 1
ATOM 747 C CA . TYR A 1 90 ? 15.717 -4.211 2.684 1.00 83.12 90 TYR A CA 1
ATOM 748 C C . TYR A 1 90 ? 14.770 -3.542 1.692 1.00 83.12 90 TYR A C 1
ATOM 750 O O . TYR A 1 90 ? 14.301 -2.437 1.965 1.00 83.12 90 TYR A O 1
ATOM 758 N N . SER A 1 91 ? 14.411 -4.204 0.600 1.00 85.94 91 SER A N 1
ATOM 759 C CA . SER A 1 91 ? 13.328 -3.763 -0.272 1.00 85.94 91 SER A CA 1
ATOM 760 C C . SER A 1 91 ? 11.986 -3.895 0.457 1.00 85.94 91 SER A C 1
ATOM 762 O O . SER A 1 91 ? 11.775 -4.751 1.318 1.00 85.94 91 SER A O 1
ATOM 764 N N . MET A 1 92 ? 11.064 -2.983 0.157 1.00 87.62 92 MET A N 1
ATOM 765 C CA . MET A 1 92 ? 9.689 -3.037 0.662 1.00 87.62 92 MET A CA 1
ATOM 766 C C . MET A 1 92 ? 8.738 -2.912 -0.524 1.00 87.62 92 MET A C 1
ATOM 768 O O . MET A 1 92 ? 7.885 -2.024 -0.587 1.00 87.62 92 MET A O 1
ATOM 772 N N . GLN A 1 93 ? 8.956 -3.794 -1.500 1.00 90.88 93 GLN A N 1
ATOM 773 C CA . GLN A 1 93 ? 8.169 -3.864 -2.717 1.00 90.88 93 GLN A CA 1
ATOM 774 C C . GLN A 1 93 ? 7.194 -5.040 -2.669 1.00 90.88 93 GLN A C 1
ATOM 776 O O . GLN A 1 93 ? 7.496 -6.104 -2.128 1.00 90.88 93 GLN A O 1
ATOM 781 N N . LEU A 1 94 ? 6.010 -4.845 -3.235 1.00 91.94 94 LEU A N 1
ATOM 782 C CA . LEU A 1 94 ? 5.001 -5.890 -3.373 1.00 91.94 94 LEU A CA 1
ATOM 783 C C . LEU A 1 94 ? 4.493 -5.924 -4.811 1.00 91.94 94 LEU A C 1
ATOM 785 O O . LEU A 1 94 ? 4.412 -4.894 -5.481 1.00 91.94 94 LEU A O 1
ATOM 789 N N . ILE A 1 95 ? 4.135 -7.114 -5.266 1.00 93.12 95 ILE A N 1
ATOM 790 C CA . ILE A 1 95 ? 3.549 -7.354 -6.575 1.00 93.12 95 ILE A CA 1
ATOM 791 C C . ILE A 1 95 ? 2.079 -7.690 -6.377 1.00 93.12 95 ILE A C 1
ATOM 793 O O . ILE A 1 95 ? 1.712 -8.466 -5.493 1.00 93.12 95 ILE A O 1
ATOM 797 N N . THR A 1 96 ? 1.233 -7.116 -7.221 1.00 94.38 96 THR A N 1
ATOM 798 C CA . THR A 1 96 ? -0.176 -7.486 -7.317 1.00 94.38 96 THR A CA 1
ATOM 799 C C . THR A 1 96 ? -0.521 -7.905 -8.736 1.00 94.38 96 THR A C 1
ATOM 801 O O . THR A 1 96 ? -0.037 -7.311 -9.699 1.00 94.38 96 THR A O 1
ATOM 804 N N . SER A 1 97 ? -1.370 -8.920 -8.861 1.00 95.31 97 SER A N 1
ATOM 805 C CA . SER A 1 97 ? -1.957 -9.370 -10.123 1.00 95.31 97 SER A CA 1
ATOM 806 C C . SER A 1 97 ? -3.468 -9.187 -10.093 1.00 95.31 97 SER A C 1
ATOM 808 O O . SER A 1 97 ? -4.084 -9.263 -9.030 1.00 95.31 97 SER A O 1
ATOM 810 N N . SER A 1 98 ? -4.078 -8.987 -11.255 1.00 95.56 98 SER A N 1
ATOM 811 C CA . SER A 1 98 ? -5.520 -8.772 -11.398 1.00 95.56 98 SER A CA 1
ATOM 812 C C . SER A 1 98 ? -6.124 -9.666 -12.484 1.00 95.56 98 SER A C 1
ATOM 814 O O . SER A 1 98 ? -5.397 -10.269 -13.274 1.00 95.56 98 SER A O 1
ATOM 816 N N . VAL A 1 99 ? -7.455 -9.798 -12.485 1.00 95.75 99 VAL A N 1
ATOM 817 C CA . VAL A 1 99 ? -8.215 -10.589 -13.475 1.00 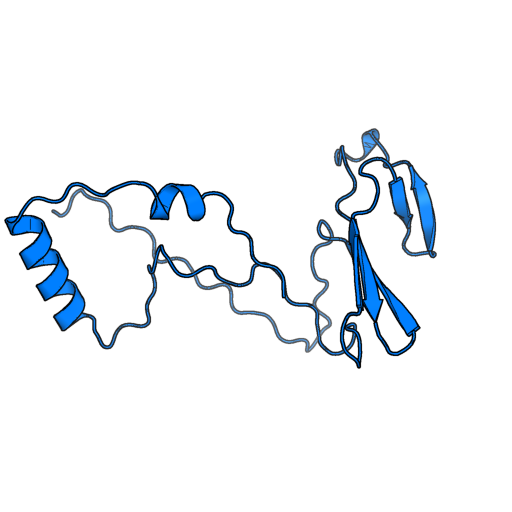95.75 99 VAL A CA 1
ATOM 818 C C . VAL A 1 99 ? -7.987 -10.071 -14.898 1.00 95.75 99 VAL A C 1
ATOM 820 O O . VAL A 1 99 ? -7.866 -10.868 -15.824 1.00 95.75 99 VAL A O 1
ATOM 823 N N . ASP A 1 100 ? -7.798 -8.759 -15.051 1.00 91.62 100 ASP A N 1
ATOM 824 C CA . ASP A 1 100 ? -7.458 -8.105 -16.322 1.00 91.62 100 ASP A CA 1
ATOM 825 C C . ASP A 1 100 ? -6.062 -8.479 -16.874 1.00 91.62 100 ASP A C 1
ATOM 827 O O . ASP A 1 100 ? -5.650 -7.973 -17.917 1.00 91.62 100 ASP A O 1
ATOM 831 N N . GLY A 1 101 ? -5.312 -9.340 -16.176 1.00 90.69 101 GLY A N 1
ATOM 832 C CA . GLY A 1 101 ? -3.966 -9.772 -16.549 1.00 90.69 101 GLY A CA 1
ATOM 833 C C . GLY A 1 101 ? -2.880 -8.735 -16.262 1.00 90.69 101 GLY A C 1
ATOM 834 O O . GLY A 1 101 ? -1.709 -8.977 -16.557 1.00 90.69 101 GLY A O 1
ATOM 835 N N . SER A 1 102 ? -3.231 -7.586 -15.678 1.00 92.94 102 SER A N 1
ATOM 836 C CA . SER A 1 102 ? -2.249 -6.571 -15.313 1.00 92.94 102 SER A CA 1
ATOM 837 C C . SER A 1 102 ? -1.493 -6.962 -14.044 1.00 92.94 102 SER A C 1
ATOM 839 O O . SER A 1 102 ? -2.056 -7.505 -13.087 1.00 92.94 102 SER A O 1
ATOM 841 N N . ILE A 1 103 ? -0.194 -6.660 -14.038 1.00 93.19 103 ILE A N 1
ATOM 842 C CA . ILE A 1 103 ? 0.691 -6.847 -12.891 1.00 93.19 103 ILE A CA 1
ATOM 843 C C . ILE A 1 103 ? 1.229 -5.475 -12.495 1.00 93.19 103 ILE A C 1
ATOM 845 O O . ILE A 1 103 ? 1.809 -4.766 -13.317 1.00 93.19 103 ILE A O 1
ATOM 849 N N . CYS A 1 104 ? 1.029 -5.099 -11.235 1.00 91.50 104 CYS A N 1
ATOM 850 C CA . CYS A 1 104 ? 1.507 -3.837 -10.686 1.00 91.50 104 CYS A CA 1
ATOM 851 C C . CYS A 1 104 ? 2.560 -4.102 -9.612 1.00 91.50 104 CYS A C 1
ATOM 853 O O . CYS A 1 104 ? 2.395 -4.975 -8.761 1.00 91.50 104 CYS A O 1
ATOM 855 N N . ILE A 1 105 ? 3.634 -3.316 -9.647 1.00 91.81 105 ILE A N 1
ATOM 856 C CA . ILE A 1 105 ? 4.713 -3.358 -8.661 1.00 91.81 105 ILE A CA 1
ATOM 857 C C . ILE A 1 105 ? 4.600 -2.095 -7.815 1.00 91.81 105 ILE A C 1
ATOM 859 O O . ILE A 1 105 ? 4.618 -0.981 -8.343 1.00 91.81 105 ILE A O 1
ATOM 863 N N . TRP A 1 106 ? 4.489 -2.263 -6.503 1.00 89.69 106 TRP A N 1
ATOM 864 C CA . TRP A 1 106 ? 4.352 -1.156 -5.567 1.00 89.69 106 TRP A CA 1
ATOM 865 C C . TRP A 1 106 ? 5.581 -1.062 -4.691 1.00 89.69 106 TRP A C 1
ATOM 867 O O . TRP A 1 106 ? 5.972 -2.036 -4.060 1.00 89.69 106 TRP A O 1
ATOM 877 N N . ASP A 1 107 ? 6.142 0.137 -4.611 1.00 88.31 107 ASP A N 1
ATOM 878 C CA . ASP A 1 107 ? 7.226 0.467 -3.699 1.00 88.31 107 ASP A CA 1
ATOM 879 C C . ASP A 1 107 ? 6.670 1.260 -2.512 1.00 88.31 107 ASP A C 1
ATOM 881 O O . ASP A 1 107 ? 6.159 2.372 -2.670 1.00 88.31 107 ASP A O 1
ATOM 885 N N . MET A 1 108 ? 6.760 0.674 -1.317 1.00 85.19 108 MET A N 1
ATOM 886 C CA . MET A 1 108 ? 6.226 1.256 -0.086 1.00 85.19 108 MET A CA 1
ATOM 887 C C . MET A 1 108 ? 7.173 2.269 0.567 1.00 85.19 108 MET A C 1
ATOM 889 O O . MET A 1 108 ? 6.746 3.015 1.452 1.00 85.19 108 MET A O 1
ATOM 893 N N . LYS A 1 109 ? 8.449 2.309 0.165 1.00 82.75 109 LYS A N 1
ATOM 894 C CA . LYS A 1 109 ? 9.421 3.296 0.666 1.00 82.75 109 LYS A CA 1
ATOM 895 C C . LYS A 1 109 ? 9.362 4.597 -0.117 1.00 82.75 109 LYS A C 1
ATOM 897 O O . LYS A 1 109 ? 9.688 5.668 0.405 1.00 82.75 109 LYS A O 1
ATOM 902 N N . LYS A 1 110 ? 8.907 4.522 -1.366 1.00 79.31 110 LYS A N 1
ATOM 903 C CA . LYS A 1 110 ? 8.806 5.679 -2.244 1.00 79.31 110 LYS A CA 1
ATOM 904 C C . LYS A 1 110 ? 7.805 6.697 -1.709 1.00 79.31 110 LYS A C 1
ATOM 906 O O . LYS A 1 110 ? 6.642 6.403 -1.439 1.00 79.31 110 LYS A O 1
ATOM 911 N N . LYS A 1 111 ? 8.253 7.948 -1.592 1.00 76.44 111 LYS A N 1
ATOM 912 C CA . LYS A 1 111 ? 7.362 9.062 -1.252 1.00 76.44 111 LYS A CA 1
ATOM 913 C C . LYS A 1 111 ? 6.432 9.339 -2.440 1.00 76.44 111 LYS A C 1
ATOM 915 O O . LYS A 1 111 ? 6.920 9.391 -3.571 1.00 76.44 111 LYS A O 1
ATOM 920 N N . PRO A 1 112 ? 5.126 9.554 -2.207 1.00 71.19 112 PRO A N 1
ATOM 921 C CA . PRO A 1 112 ? 4.204 9.887 -3.283 1.00 71.19 112 PRO A CA 1
ATOM 922 C C . PRO A 1 112 ? 4.624 11.215 -3.919 1.00 71.19 112 PRO A C 1
ATOM 924 O O . PRO A 1 112 ? 4.753 12.230 -3.229 1.00 71.19 112 PRO A O 1
ATOM 927 N N . VAL A 1 113 ? 4.850 11.199 -5.232 1.00 72.75 113 VAL A N 1
ATOM 928 C CA . VAL A 1 113 ? 5.059 12.415 -6.020 1.00 72.75 113 VAL A CA 1
ATOM 929 C C . VAL A 1 113 ? 3.677 12.986 -6.311 1.00 72.75 113 VAL A C 1
ATOM 931 O O . VAL A 1 113 ? 2.819 12.295 -6.850 1.00 72.75 113 VAL A O 1
ATOM 934 N N . ILE A 1 114 ? 3.433 14.217 -5.869 1.00 70.69 114 ILE A N 1
ATOM 935 C CA . ILE A 1 114 ? 2.159 14.898 -6.093 1.00 70.69 114 ILE A CA 1
ATOM 936 C C . ILE A 1 114 ? 2.330 15.750 -7.342 1.00 70.69 114 ILE A C 1
ATOM 938 O O . ILE A 1 114 ? 3.035 16.761 -7.291 1.00 70.69 114 ILE A O 1
ATOM 942 N N . ASP A 1 115 ? 1.679 15.353 -8.430 1.00 75.31 115 ASP A N 1
ATOM 943 C CA . ASP A 1 115 ? 1.675 16.132 -9.665 1.00 75.31 115 ASP A CA 1
ATOM 944 C C . ASP A 1 115 ? 1.098 17.542 -9.420 1.00 75.31 115 ASP A C 1
ATOM 946 O O . ASP A 1 115 ? 0.220 17.722 -8.560 1.00 75.31 115 ASP A O 1
ATOM 950 N N . PRO A 1 116 ? 1.573 18.577 -10.138 1.00 69.06 116 PRO A N 1
ATOM 951 C CA . PRO A 1 116 ? 0.996 19.914 -10.051 1.00 69.06 116 PRO A CA 1
ATOM 952 C C . PRO A 1 116 ? -0.494 19.868 -10.430 1.00 69.06 116 PRO A C 1
ATOM 954 O O . PRO A 1 116 ? -0.856 19.460 -11.528 1.00 69.06 116 PRO A O 1
ATOM 957 N N . GLY A 1 117 ? -1.369 20.249 -9.491 1.00 69.94 117 GLY A N 1
ATOM 958 C CA . GLY A 1 117 ? -2.831 20.131 -9.625 1.00 69.94 117 GLY A CA 1
ATOM 959 C C . GLY A 1 117 ? -3.444 18.861 -9.013 1.00 69.94 117 GLY A C 1
ATOM 960 O O . GLY A 1 117 ? -4.666 18.743 -8.948 1.00 69.94 117 GLY A O 1
ATOM 961 N N . GLY A 1 118 ? -2.626 17.931 -8.512 1.00 66.19 118 GLY A N 1
ATOM 962 C CA . GLY A 1 118 ? -3.079 16.725 -7.820 1.00 66.19 118 GLY A CA 1
ATOM 963 C C . GLY A 1 118 ? -3.682 17.000 -6.436 1.00 66.19 118 GLY A C 1
ATOM 964 O O . GLY A 1 118 ? -3.314 17.953 -5.739 1.00 66.19 118 GLY A O 1
ATOM 965 N N . TYR A 1 119 ? -4.607 16.135 -6.005 1.00 64.12 119 TYR A N 1
ATOM 966 C CA . TYR A 1 119 ? -5.224 16.222 -4.681 1.00 64.12 119 TYR A CA 1
ATOM 967 C C . TYR A 1 119 ? -4.171 16.033 -3.579 1.00 64.12 119 TYR A C 1
ATOM 969 O O . TYR A 1 119 ? -3.586 14.962 -3.425 1.00 64.12 119 TYR A O 1
ATOM 977 N N . ARG A 1 120 ? -3.945 17.076 -2.772 1.00 62.41 120 ARG A N 1
ATOM 978 C CA . ARG A 1 120 ? -3.086 16.997 -1.584 1.00 62.41 120 ARG A CA 1
ATOM 979 C C . ARG A 1 120 ? -3.917 16.530 -0.390 1.00 62.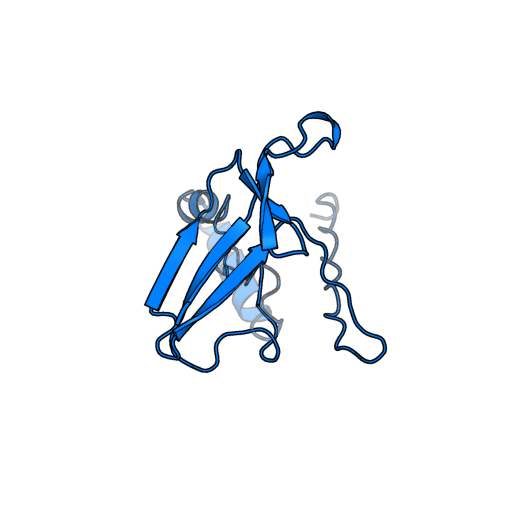41 120 ARG A C 1
ATOM 981 O O . ARG A 1 120 ? -4.752 17.309 0.082 1.00 62.41 120 ARG A O 1
ATOM 988 N N . PRO A 1 121 ? -3.685 15.325 0.164 1.00 63.44 121 PRO A N 1
ATOM 989 C CA . PRO A 1 121 ? -4.355 14.937 1.393 1.00 63.44 121 PRO A CA 1
ATOM 990 C C . PRO A 1 121 ? -3.950 15.915 2.501 1.00 63.44 121 PRO A C 1
ATOM 992 O O . PRO A 1 121 ? -2.774 16.033 2.859 1.00 63.44 121 PRO A O 1
ATOM 995 N N . LYS A 1 122 ? -4.925 16.655 3.044 1.00 60.03 122 LYS A N 1
ATOM 996 C CA . LYS A 1 122 ? -4.687 17.551 4.182 1.00 60.03 122 LYS A CA 1
ATOM 997 C C . LYS A 1 122 ? -4.211 16.702 5.359 1.00 60.03 122 LYS A C 1
ATOM 999 O O . LYS A 1 122 ? -4.989 15.946 5.939 1.00 60.03 122 LYS A O 1
ATOM 1004 N N . ARG A 1 123 ? -2.934 16.835 5.735 1.00 56.97 123 ARG A N 1
ATOM 1005 C CA . ARG A 1 123 ? -2.421 16.251 6.979 1.00 56.97 123 ARG A CA 1
ATOM 1006 C C . ARG A 1 123 ? -3.221 16.834 8.139 1.00 56.97 123 ARG A C 1
ATOM 1008 O O . ARG A 1 123 ? -3.104 18.019 8.446 1.00 56.97 123 ARG A O 1
ATOM 1015 N N . LEU A 1 124 ? -4.037 16.001 8.780 1.00 54.66 124 LEU A N 1
ATOM 1016 C CA . LEU A 1 124 ? -4.700 16.372 10.022 1.00 54.66 124 LEU A CA 1
ATOM 1017 C C . LEU A 1 124 ? -3.607 16.659 11.051 1.00 54.66 124 LEU A C 1
ATOM 1019 O O . LEU A 1 124 ? -2.860 15.759 11.442 1.00 54.66 124 LEU A O 1
ATOM 1023 N N . LYS A 1 125 ? -3.495 17.920 11.480 1.00 53.53 125 LYS A N 1
ATOM 1024 C CA . LYS A 1 125 ? -2.693 18.261 12.653 1.00 53.53 125 LYS A CA 1
ATOM 1025 C C . LYS A 1 125 ? -3.301 17.479 13.814 1.00 53.53 125 LYS A C 1
ATOM 1027 O O . LYS A 1 125 ? -4.426 17.766 14.220 1.00 53.53 125 LYS A O 1
ATOM 1032 N N . ARG A 1 126 ? -2.599 16.454 14.313 1.00 55.97 126 ARG A N 1
ATOM 1033 C CA . ARG A 1 126 ? -2.986 15.806 15.571 1.00 55.97 126 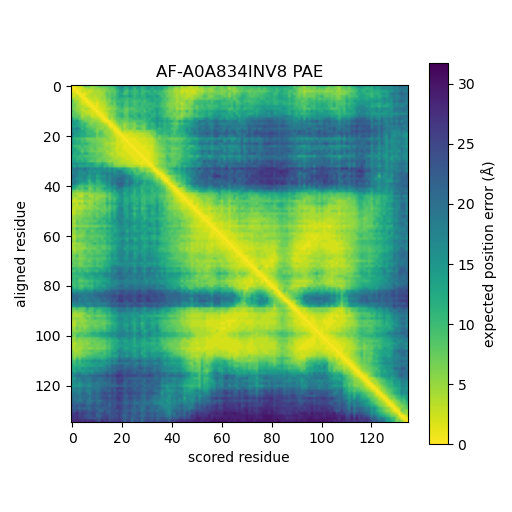ARG A CA 1
ATOM 1034 C C . ARG A 1 126 ? -3.063 16.925 16.603 1.00 55.97 126 ARG A C 1
ATOM 1036 O O . ARG A 1 126 ? -2.068 17.621 16.806 1.00 55.97 126 ARG A O 1
ATOM 1043 N N . LEU A 1 127 ? -4.239 17.129 17.195 1.00 55.12 127 LEU A N 1
ATOM 1044 C CA . LEU A 1 127 ? -4.370 18.005 18.352 1.00 55.12 127 LEU A CA 1
ATOM 1045 C C . LEU A 1 127 ? -3.317 17.546 19.365 1.00 55.12 127 LEU A C 1
ATOM 1047 O O . LEU A 1 127 ? -3.255 16.355 19.692 1.00 55.12 127 LEU A O 1
ATOM 1051 N N . LYS A 1 128 ? -2.424 18.458 19.770 1.00 56.19 128 LYS A N 1
ATOM 1052 C CA . LYS A 1 128 ? -1.428 18.161 20.803 1.00 56.19 128 LYS A CA 1
ATOM 1053 C C . LYS A 1 128 ? -2.198 17.690 22.037 1.00 56.19 128 LYS A C 1
ATOM 1055 O O . LYS A 1 128 ? -3.209 18.303 22.383 1.00 56.19 128 LYS A O 1
ATOM 1060 N N . LYS A 1 129 ? -1.758 16.589 22.658 1.00 55.84 129 LYS A N 1
ATOM 1061 C CA . LYS A 1 129 ? -2.321 16.153 23.943 1.00 55.84 129 LYS A CA 1
ATOM 1062 C C . LYS A 1 129 ? -2.276 17.359 24.884 1.00 55.84 129 LYS A C 1
ATOM 1064 O O . LYS A 1 129 ? -1.222 17.986 24.995 1.00 55.84 129 LYS A O 1
ATOM 1069 N N . ARG A 1 130 ? -3.413 17.714 25.490 1.00 51.44 130 ARG A N 1
ATOM 1070 C CA . ARG A 1 130 ? -3.416 18.717 26.558 1.00 51.44 130 ARG A CA 1
ATOM 1071 C C . ARG A 1 130 ? -2.481 18.199 27.661 1.00 51.44 130 ARG A C 1
ATOM 1073 O O . ARG A 1 130 ? -2.567 17.009 27.971 1.00 51.44 130 ARG A O 1
ATOM 1080 N N . PRO A 1 131 ? -1.543 19.018 28.165 1.00 51.88 131 PRO A N 1
ATOM 1081 C CA . PRO A 1 131 ? -0.682 18.598 29.259 1.00 51.88 131 PRO A CA 1
ATOM 1082 C C . PRO A 1 131 ? -1.559 18.261 30.467 1.00 51.88 131 PRO A C 1
ATOM 1084 O O . PRO A 1 131 ? -2.493 18.997 30.773 1.00 51.88 131 PRO A O 1
ATOM 1087 N N . SER A 1 132 ? -1.250 17.151 31.132 1.00 57.09 132 SER A N 1
ATOM 1088 C CA . SER A 1 132 ? -1.962 16.618 32.303 1.00 57.09 132 SER A CA 1
ATOM 1089 C C . SER A 1 132 ? -1.889 17.513 33.548 1.00 57.09 132 SER A C 1
ATOM 1091 O O . SER A 1 132 ? -2.401 17.149 34.591 1.00 57.09 132 SER A O 1
ATOM 1093 N N . ALA A 1 133 ? -1.252 18.683 33.459 1.00 48.72 133 ALA A N 1
ATOM 1094 C CA . ALA A 1 133 ? -1.072 19.629 34.562 1.00 48.72 133 ALA A CA 1
ATOM 1095 C C . ALA A 1 133 ? -2.286 20.556 34.798 1.00 48.72 133 ALA A C 1
ATOM 1097 O O . ALA A 1 133 ? -2.157 21.574 35.468 1.00 48.72 133 ALA A O 1
ATOM 1098 N N . LEU A 1 134 ? -3.437 20.247 34.198 1.00 46.44 134 LEU A N 1
ATOM 1099 C CA . LEU A 1 134 ? -4.699 20.993 34.313 1.00 46.44 134 LEU A CA 1
ATOM 1100 C C . LEU A 1 134 ? -5.872 20.061 34.680 1.00 46.44 134 LEU A C 1
ATOM 1102 O O . LEU A 1 134 ? -7.019 20.365 34.356 1.00 46.44 134 LEU A O 1
ATOM 1106 N N . GLU A 1 135 ? -5.564 18.916 35.294 1.00 42.75 135 GLU A N 1
ATOM 1107 C CA . GLU A 1 135 ? -6.537 18.010 35.925 1.00 42.75 135 GLU A CA 1
ATOM 1108 C C . GLU A 1 135 ? -6.810 18.414 37.377 1.00 42.75 135 GLU A C 1
ATOM 1110 O O . GLU A 1 135 ? -5.834 18.769 38.079 1.00 42.75 135 GLU A O 1
#

Radius of gyration: 21.45 Å; Cα contacts (8 Å, |Δi|>4): 129; chains: 1; bounding box: 48×33×56 Å

Mean predicted aligned error: 12.39 Å

Foldseek 3Di:
DDWDCPPLVVVVPPDDPDDPVVVVVVVVVCVVCVPPDCLDDSNDTDHPDDDDPVQDDPADWPDKAWDFQQWDQDPVRDIDGDDVVVVRSGFGKMWIAGPVRDIDIDGPVDDDDAPVVRDDDPPPPNDPPDPPPVD

Solvent-accessible surface area (backbone atoms only — not comparable to full-atom values): 8957 Å² total; per-residue (Å²): 120,41,71,65,59,80,79,37,56,62,61,68,69,52,80,81,86,70,53,76,68,57,50,53,52,50,53,52,52,50,65,74,42,70,82,56,77,82,85,72,60,73,85,62,76,58,74,70,45,70,77,56,76,90,82,43,74,92,49,62,74,75,44,77,46,75,51,58,41,61,39,37,72,46,98,86,69,50,81,40,70,52,56,71,86,77,74,49,85,53,43,58,38,35,40,36,33,26,74,79,71,51,74,48,79,45,61,73,79,62,75,84,82,75,56,94,90,52,90,74,82,78,77,76,76,74,78,73,79,77,71,80,88,79,118